Protein AF-A0A536E2N4-F1 (afdb_monomer)

Mean predicted aligned error: 12.3 Å

Sequence (134 aa):
MKARLGEDFVGLTVKRNEEAKAVEVGGLKLNGGPLPDALVAKPENRIGEGASYNVTGFIPMVPEDELRQATGIDPDWVMRHYLQRPDDLPPRIGELARQITANASTRYDKALALREFLRSFPADFNIPDTPPGR

Structure (mmCIF, N/CA/C/O backbone):
data_AF-A0A536E2N4-F1
#
_entry.id   AF-A0A536E2N4-F1
#
loop_
_atom_site.group_PDB
_atom_site.id
_atom_site.type_symbol
_atom_site.label_atom_id
_atom_site.label_alt_id
_atom_site.label_comp_id
_atom_site.label_asym_id
_atom_site.label_entity_id
_atom_site.label_seq_id
_atom_site.pdbx_PDB_ins_code
_atom_site.Cartn_x
_atom_site.Cartn_y
_atom_site.Cartn_z
_atom_site.occupancy
_atom_site.B_iso_or_equiv
_atom_site.auth_seq_id
_atom_site.auth_comp_id
_atom_site.auth_asym_id
_atom_site.auth_atom_id
_atom_site.pdbx_PDB_model_num
ATOM 1 N N . MET A 1 1 ? 0.939 19.170 28.357 1.00 32.28 1 MET A N 1
ATOM 2 C CA . MET A 1 1 ? 2.208 18.480 28.040 1.00 32.28 1 MET A CA 1
ATOM 3 C C . MET A 1 1 ? 1.910 17.444 26.959 1.00 32.28 1 MET A C 1
ATOM 5 O O . MET A 1 1 ? 1.195 16.496 27.245 1.00 32.28 1 MET A O 1
ATOM 9 N N . LYS A 1 2 ? 2.308 17.669 25.696 1.00 30.70 2 LYS A N 1
ATOM 10 C CA . LYS A 1 2 ? 2.116 16.676 24.620 1.00 30.70 2 LYS A CA 1
ATOM 11 C C . LYS A 1 2 ? 3.180 15.595 24.797 1.00 30.70 2 LYS A C 1
ATOM 13 O O . LYS A 1 2 ? 4.346 15.848 24.512 1.00 30.70 2 LYS A O 1
ATOM 18 N N . ALA A 1 3 ? 2.794 14.433 25.315 1.00 39.59 3 ALA A N 1
ATOM 19 C CA . ALA A 1 3 ? 3.674 13.275 25.327 1.00 39.59 3 ALA A CA 1
ATOM 20 C C . ALA A 1 3 ? 3.933 12.858 23.872 1.00 39.59 3 ALA A C 1
ATOM 22 O O . ALA A 1 3 ? 3.000 12.525 23.143 1.00 39.59 3 ALA A O 1
ATOM 23 N N . ARG A 1 4 ? 5.192 12.936 23.435 1.00 42.16 4 ARG A N 1
ATOM 24 C CA . ARG A 1 4 ? 5.645 12.243 22.228 1.00 42.16 4 ARG A CA 1
ATOM 25 C C . ARG A 1 4 ? 5.780 10.774 22.619 1.00 42.16 4 ARG A C 1
ATOM 27 O O . ARG A 1 4 ? 6.578 10.471 23.504 1.00 42.16 4 ARG A O 1
ATOM 34 N N . LEU A 1 5 ? 4.969 9.889 22.040 1.00 47.88 5 LEU A N 1
ATOM 35 C CA . LEU A 1 5 ? 5.245 8.457 22.146 1.00 47.88 5 LEU A CA 1
ATOM 36 C C . LEU A 1 5 ? 6.574 8.191 21.419 1.00 47.88 5 LEU A C 1
ATOM 38 O O . LEU A 1 5 ? 6.801 8.748 20.348 1.00 47.88 5 LEU A O 1
ATOM 42 N N . GLY A 1 6 ? 7.467 7.420 22.044 1.00 48.09 6 GLY A N 1
ATOM 43 C CA . GLY A 1 6 ? 8.718 6.978 21.416 1.00 48.09 6 GLY A CA 1
ATOM 44 C C . GLY A 1 6 ? 8.468 6.067 20.210 1.00 48.09 6 GLY A C 1
ATOM 45 O O . GLY A 1 6 ? 7.365 5.550 20.042 1.00 48.09 6 GLY A O 1
ATOM 46 N N . GLU A 1 7 ? 9.496 5.853 19.392 1.00 52.88 7 GLU A N 1
ATOM 47 C CA . GLU A 1 7 ? 9.420 5.074 18.140 1.00 52.88 7 GLU A CA 1
ATOM 48 C C . GLU A 1 7 ? 9.039 3.593 18.350 1.00 52.88 7 GLU A C 1
ATOM 50 O O . GLU A 1 7 ? 8.606 2.925 17.418 1.00 52.88 7 GLU A O 1
ATOM 55 N N . ASP A 1 8 ? 9.109 3.095 19.589 1.00 51.44 8 ASP A N 1
ATOM 56 C CA . ASP A 1 8 ? 8.782 1.706 19.953 1.00 51.44 8 ASP A CA 1
ATOM 57 C C . ASP A 1 8 ? 7.276 1.427 20.110 1.00 51.44 8 ASP A C 1
ATOM 59 O O . ASP A 1 8 ? 6.868 0.293 20.392 1.00 51.44 8 ASP A O 1
ATOM 63 N N . PHE A 1 9 ? 6.437 2.462 20.046 1.00 52.03 9 PHE A N 1
ATOM 64 C CA . PHE A 1 9 ? 5.004 2.332 20.282 1.00 52.03 9 PHE A CA 1
ATOM 65 C C . PHE A 1 9 ? 4.233 2.215 18.974 1.00 52.03 9 PHE A C 1
ATOM 67 O O . PHE A 1 9 ? 4.320 3.059 18.089 1.00 52.03 9 PHE A O 1
ATOM 74 N N . VAL A 1 10 ? 3.402 1.182 18.902 1.00 53.88 10 VAL A N 1
ATOM 75 C CA . VAL A 1 10 ? 2.691 0.779 17.686 1.00 53.88 10 VAL A CA 1
ATOM 76 C C . VAL A 1 10 ? 1.185 0.992 17.745 1.00 53.88 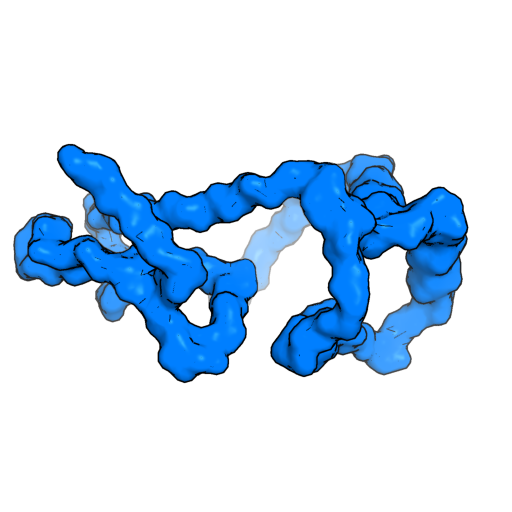10 VAL A C 1
ATOM 78 O O . VAL A 1 10 ? 0.471 0.768 16.775 1.00 53.88 10 VAL A O 1
ATOM 81 N N . GLY A 1 11 ? 0.682 1.396 18.905 1.00 59.53 11 GLY A N 1
ATOM 82 C CA . GLY A 1 11 ? -0.737 1.600 19.134 1.00 59.53 11 GLY A CA 1
ATOM 83 C C . GLY A 1 11 ? -1.001 2.149 20.526 1.00 59.53 11 GLY A C 1
ATOM 84 O O . GLY A 1 11 ? -0.076 2.409 21.296 1.00 59.53 11 GLY A O 1
ATOM 85 N N . LEU A 1 12 ? -2.278 2.311 20.855 1.00 61.66 12 LEU A N 1
ATOM 86 C CA . LEU A 1 12 ? -2.729 2.686 22.190 1.00 61.66 12 LEU A CA 1
ATOM 87 C C . LEU A 1 12 ? -3.576 1.561 22.781 1.00 61.66 12 LEU A C 1
ATOM 89 O O . LEU A 1 12 ? -4.360 0.918 22.088 1.00 61.66 12 LEU A O 1
ATOM 93 N N . THR A 1 13 ? -3.433 1.364 24.082 1.00 61.22 13 THR A N 1
ATOM 94 C CA . THR A 1 13 ? -4.332 0.561 24.906 1.00 61.22 13 THR A CA 1
ATOM 95 C C . THR A 1 13 ? -5.126 1.515 25.785 1.00 61.22 13 THR A C 1
ATOM 97 O O . THR A 1 13 ? -4.590 2.510 26.276 1.00 61.22 13 THR A O 1
ATOM 100 N N . VAL A 1 14 ? -6.418 1.248 25.957 1.00 63.31 14 VAL A N 1
ATOM 101 C CA . VAL A 1 14 ? -7.275 2.032 26.849 1.00 63.31 14 VAL A CA 1
ATOM 102 C C . VAL A 1 14 ? -7.908 1.075 27.841 1.00 63.31 14 VAL A C 1
ATOM 104 O O . VAL A 1 14 ? -8.722 0.239 27.454 1.00 63.31 14 VAL A O 1
ATOM 107 N N . LYS A 1 15 ? -7.560 1.219 29.120 1.00 59.28 15 LYS A N 1
ATOM 108 C CA . LYS A 1 15 ? -8.219 0.507 30.216 1.00 59.28 15 LYS A CA 1
ATOM 109 C C . LYS A 1 15 ? -9.345 1.378 30.756 1.00 59.28 15 LYS A C 1
ATOM 111 O O . LYS A 1 15 ? -9.145 2.566 31.034 1.00 59.28 15 LYS A O 1
ATOM 116 N N . ARG A 1 16 ? -10.537 0.803 30.894 1.00 66.00 16 ARG A N 1
ATOM 117 C CA . ARG A 1 16 ? -11.717 1.479 31.446 1.00 66.00 16 ARG A CA 1
ATOM 118 C C . ARG A 1 16 ? -12.148 0.814 32.749 1.00 66.00 16 ARG A C 1
ATOM 120 O O . ARG A 1 16 ? -11.915 -0.377 32.927 1.00 66.00 16 ARG A O 1
ATOM 127 N N . ASN A 1 17 ? -12.728 1.588 33.662 1.00 70.44 17 ASN A N 1
ATOM 128 C CA . ASN A 1 17 ? -13.359 1.043 34.866 1.00 70.44 17 ASN A CA 1
ATOM 129 C C . ASN A 1 17 ? -14.772 0.505 34.566 1.00 70.44 17 ASN A C 1
ATOM 131 O O . ASN A 1 17 ? -15.251 0.583 33.434 1.00 70.44 17 ASN A O 1
ATOM 135 N N . GLU A 1 18 ? -15.447 0.002 35.600 1.00 65.88 18 GLU A N 1
ATOM 136 C CA . GLU A 1 18 ? -16.819 -0.528 35.526 1.00 65.88 18 GLU A CA 1
ATOM 137 C C . GLU A 1 18 ? -17.853 0.520 35.068 1.00 65.88 18 GLU A C 1
ATOM 139 O O . GLU A 1 18 ? -18.863 0.173 34.467 1.00 65.88 18 GLU A O 1
ATOM 144 N N . GLU A 1 19 ? -17.566 1.813 35.255 1.00 72.81 19 GLU A N 1
ATOM 145 C CA . GLU A 1 19 ? -18.374 2.937 34.753 1.00 72.81 19 GLU A CA 1
ATOM 146 C C . GLU A 1 19 ? -18.015 3.349 33.309 1.00 72.81 19 GLU A C 1
ATOM 148 O O . GLU A 1 19 ? -18.400 4.424 32.846 1.00 72.81 19 GLU A O 1
ATOM 153 N N . ALA A 1 20 ? -17.218 2.542 32.599 1.00 59.59 20 ALA A N 1
ATOM 154 C CA . ALA A 1 20 ? -16.705 2.804 31.253 1.00 59.59 20 ALA A CA 1
ATOM 155 C C . ALA A 1 20 ? -15.855 4.086 31.102 1.00 59.59 20 ALA A C 1
ATOM 157 O O . ALA A 1 20 ? -15.559 4.512 29.975 1.00 59.59 20 ALA A O 1
ATOM 158 N N . LYS A 1 21 ? -15.396 4.685 32.208 1.00 61.75 21 LYS A N 1
ATOM 159 C CA . LYS A 1 21 ? -14.462 5.818 32.189 1.00 61.75 21 LYS A CA 1
ATOM 160 C C . LYS A 1 21 ? -13.055 5.310 31.917 1.00 61.75 21 LYS A C 1
ATOM 162 O O . LYS A 1 21 ? -12.623 4.326 32.512 1.00 61.75 21 LYS A O 1
ATOM 167 N N . ALA A 1 22 ? -12.336 5.985 31.022 1.00 62.53 22 ALA A N 1
ATOM 168 C CA . ALA A 1 22 ? -10.924 5.698 30.793 1.00 62.53 22 ALA A CA 1
ATOM 169 C C . ALA A 1 22 ? -10.140 5.987 32.078 1.00 62.53 22 ALA A C 1
ATOM 171 O O . ALA A 1 22 ? -10.153 7.115 32.569 1.00 62.53 22 ALA A O 1
ATOM 172 N N . VAL A 1 23 ? -9.490 4.959 32.617 1.00 70.44 2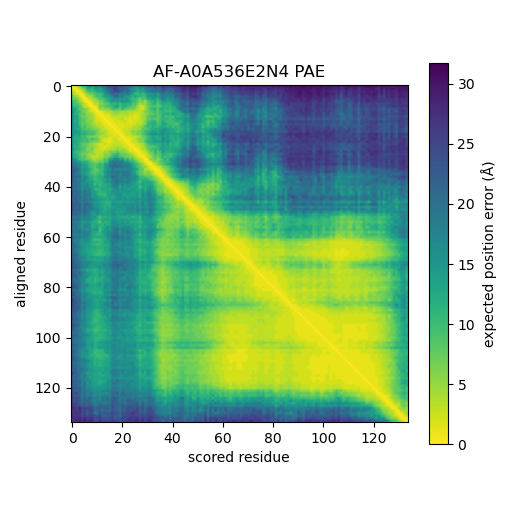3 VAL A N 1
ATOM 173 C CA . VAL A 1 23 ? -8.646 5.060 33.816 1.00 70.44 23 VAL A CA 1
ATOM 174 C C . VAL A 1 23 ? -7.165 4.976 33.476 1.00 70.44 23 VAL A C 1
ATOM 176 O O . VAL A 1 23 ? -6.343 5.479 34.233 1.00 70.44 23 VAL A O 1
ATOM 179 N N . GLU A 1 24 ? -6.819 4.403 32.321 1.00 57.03 24 GLU A N 1
ATOM 180 C CA . GLU A 1 24 ? -5.438 4.300 31.856 1.00 57.03 24 GLU A CA 1
ATOM 181 C C . GLU A 1 24 ? -5.382 4.350 30.325 1.00 57.03 24 GLU A C 1
ATOM 183 O O . GLU A 1 24 ? -6.173 3.692 29.644 1.00 57.03 24 GLU A O 1
ATOM 188 N N . VAL A 1 25 ? -4.440 5.128 29.786 1.00 54.88 25 VAL A N 1
ATOM 189 C CA . VAL A 1 25 ? -4.075 5.115 28.364 1.00 54.88 25 VAL A CA 1
ATOM 190 C C . VAL A 1 25 ? -2.600 4.743 28.281 1.00 54.88 25 VAL A C 1
ATOM 192 O O . VAL A 1 25 ? -1.741 5.530 28.674 1.00 54.88 25 VAL A O 1
ATOM 195 N N . GLY A 1 26 ? -2.316 3.537 27.795 1.00 59.88 26 GLY A N 1
ATOM 196 C CA . GLY A 1 26 ? -0.961 3.026 27.602 1.00 59.88 26 GLY A CA 1
ATOM 197 C C . GLY A 1 26 ? -0.587 2.984 26.124 1.00 59.88 26 GLY A C 1
ATOM 198 O O . GLY A 1 26 ? -1.456 2.910 25.260 1.00 59.88 26 GLY A O 1
ATOM 199 N N . GLY A 1 27 ? 0.704 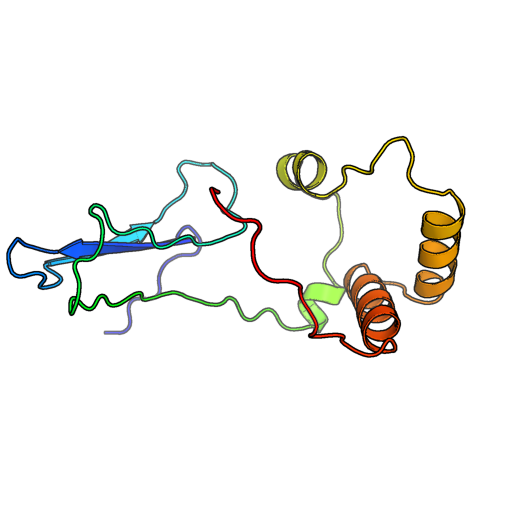2.991 25.809 1.00 54.84 27 GLY A N 1
ATOM 200 C CA . GLY A 1 27 ? 1.163 2.661 24.462 1.00 54.84 27 GLY A CA 1
ATOM 201 C C . GLY A 1 27 ? 1.319 1.147 24.304 1.00 54.84 27 GLY A C 1
ATOM 202 O O . GLY A 1 27 ? 1.914 0.496 25.160 1.00 54.84 27 GLY A O 1
ATOM 203 N N . LEU A 1 28 ? 0.802 0.581 23.214 1.00 57.53 28 LEU A N 1
ATOM 204 C CA . LEU A 1 28 ? 1.086 -0.795 22.820 1.00 57.53 28 LEU A CA 1
ATOM 205 C C . LEU A 1 28 ? 2.526 -0.845 22.307 1.00 57.53 28 LEU A C 1
ATOM 207 O O . LEU A 1 28 ? 2.850 -0.191 21.318 1.00 57.53 28 LEU A O 1
ATOM 211 N N . LYS A 1 29 ? 3.380 -1.605 22.988 1.00 56.88 29 LYS A N 1
ATOM 212 C CA . LYS A 1 29 ? 4.688 -2.010 22.470 1.00 56.88 29 LYS A CA 1
ATOM 213 C C . LYS A 1 29 ? 4.563 -3.425 21.940 1.00 56.88 29 LYS A C 1
ATOM 215 O O . LYS A 1 29 ? 3.934 -4.267 22.581 1.00 56.88 29 LYS A O 1
ATOM 220 N N . LEU A 1 30 ? 5.167 -3.701 20.795 1.00 54.28 30 LEU A N 1
ATOM 221 C CA . LEU A 1 30 ? 5.331 -5.083 20.362 1.00 54.28 30 LEU A CA 1
ATOM 222 C C . LEU A 1 30 ? 6.537 -5.635 21.097 1.00 54.28 30 LEU A C 1
ATOM 224 O O . LEU A 1 30 ? 7.606 -5.031 21.078 1.00 54.28 30 LEU A O 1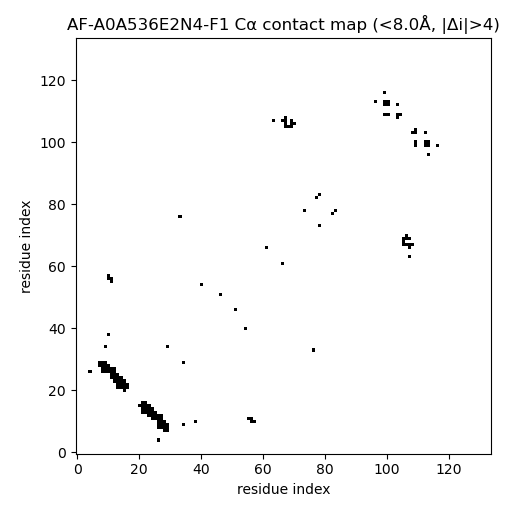
ATOM 228 N N . ASN A 1 31 ? 6.376 -6.789 21.735 1.00 55.66 31 ASN A N 1
ATOM 229 C CA . ASN A 1 31 ? 7.486 -7.520 22.341 1.00 55.66 31 ASN A CA 1
ATOM 230 C C . ASN A 1 31 ? 8.345 -8.160 21.231 1.00 55.66 31 ASN A C 1
ATOM 232 O O . ASN A 1 31 ? 8.363 -9.378 21.085 1.00 55.66 31 ASN A O 1
ATOM 236 N N . GLY A 1 32 ? 8.970 -7.335 20.383 1.00 50.81 32 GLY A N 1
ATOM 237 C CA . GLY A 1 32 ? 9.783 -7.761 19.239 1.00 50.81 32 GLY A CA 1
ATOM 238 C C . GLY A 1 32 ? 9.009 -8.403 18.078 1.00 50.81 32 GLY A C 1
ATOM 239 O O . GLY A 1 32 ? 9.630 -8.904 17.146 1.00 50.81 32 GLY A O 1
ATOM 240 N N . GLY A 1 33 ? 7.673 -8.416 18.126 1.00 48.62 33 GLY A N 1
ATOM 241 C CA . GLY A 1 33 ? 6.823 -8.889 17.028 1.00 48.62 33 GLY A CA 1
ATOM 242 C C . GLY A 1 33 ? 6.629 -7.821 15.943 1.00 48.62 33 GLY A C 1
ATOM 243 O O . GLY A 1 33 ? 6.740 -6.633 16.244 1.00 48.62 33 GLY A O 1
ATOM 244 N N . PRO A 1 34 ? 6.337 -8.209 14.688 1.00 47.84 34 PRO A N 1
ATOM 245 C CA . PRO A 1 34 ? 6.031 -7.252 13.632 1.00 47.84 34 PRO A CA 1
ATOM 246 C C . PRO A 1 34 ? 4.751 -6.473 13.941 1.00 47.84 34 PRO A C 1
ATOM 248 O O . PRO A 1 34 ? 3.844 -6.983 14.607 1.00 47.84 34 PRO A O 1
ATOM 251 N N . LEU A 1 35 ? 4.703 -5.227 13.463 1.00 50.59 35 LEU A N 1
ATOM 252 C CA . LEU A 1 35 ? 3.508 -4.386 13.476 1.00 50.59 35 LEU A CA 1
ATOM 253 C C . LEU A 1 35 ? 2.314 -5.165 12.915 1.00 50.59 35 LEU A C 1
ATOM 255 O O . LEU A 1 35 ? 2.442 -5.711 11.824 1.00 50.59 35 LEU A O 1
ATOM 259 N N . PRO A 1 36 ? 1.172 -5.255 13.625 1.00 52.09 36 PRO A N 1
ATOM 260 C CA . PRO A 1 36 ? -0.021 -5.812 13.017 1.00 52.09 36 PRO A CA 1
ATOM 261 C C . PRO A 1 36 ? -0.466 -4.872 11.894 1.00 52.09 36 PRO A C 1
ATOM 263 O O . PRO A 1 36 ? -0.677 -3.681 12.115 1.00 52.09 36 PRO A O 1
ATOM 266 N N . ASP A 1 37 ? -0.634 -5.423 10.696 1.00 51.44 37 ASP A N 1
ATOM 267 C CA . ASP A 1 37 ? -0.990 -4.673 9.480 1.00 51.44 37 ASP A CA 1
ATOM 268 C C . ASP A 1 37 ? -2.374 -4.023 9.551 1.00 51.44 37 ASP A C 1
ATOM 270 O O . ASP A 1 37 ? -2.689 -3.090 8.813 1.00 5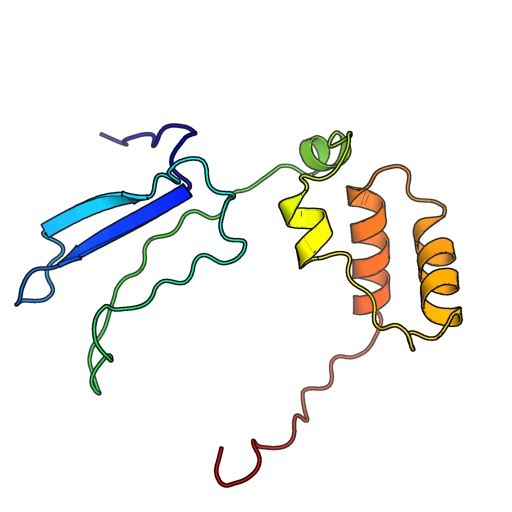1.44 37 ASP A O 1
ATOM 274 N N . ALA A 1 38 ? -3.195 -4.500 10.486 1.00 54.22 38 ALA A N 1
ATOM 275 C CA . ALA A 1 38 ? -4.429 -3.872 10.904 1.00 54.22 38 ALA A CA 1
ATOM 276 C C . ALA A 1 38 ? -4.403 -3.633 12.418 1.00 54.22 38 ALA A C 1
ATOM 278 O O . ALA A 1 38 ? -4.290 -4.566 13.217 1.00 54.22 38 ALA A O 1
ATOM 279 N N . LEU A 1 39 ? -4.599 -2.377 12.824 1.00 55.44 39 LEU A N 1
ATOM 280 C CA . LEU A 1 39 ? -4.949 -2.049 14.201 1.00 55.44 39 LEU A CA 1
ATOM 281 C C . LEU A 1 39 ? -6.425 -2.381 14.420 1.00 55.44 39 LEU A C 1
ATOM 283 O O . LEU A 1 39 ? -7.315 -1.599 14.089 1.00 55.44 39 LEU A O 1
ATOM 287 N N . VAL A 1 40 ? -6.691 -3.560 14.979 1.00 54.78 40 VAL A N 1
ATOM 288 C CA . VAL A 1 40 ? -8.046 -3.950 15.375 1.00 54.78 40 VAL A CA 1
ATOM 289 C C . VAL A 1 40 ? -8.284 -3.509 16.814 1.00 54.78 40 VAL A C 1
ATOM 291 O O . VAL A 1 40 ? -7.751 -4.089 17.758 1.00 54.78 40 VAL A O 1
ATOM 294 N N . ALA A 1 41 ? -9.126 -2.492 16.993 1.00 57.72 41 ALA A N 1
ATOM 295 C CA . ALA A 1 41 ? -9.678 -2.167 18.300 1.00 57.72 41 ALA A CA 1
ATOM 296 C C . ALA A 1 41 ? -10.843 -3.123 18.589 1.00 57.72 41 ALA A C 1
ATOM 298 O O . ALA A 1 41 ? -11.947 -2.944 18.074 1.00 57.72 41 ALA A O 1
ATOM 299 N N . LYS A 1 42 ? -10.590 -4.155 19.400 1.00 59.12 42 LYS A N 1
ATOM 300 C CA . LYS A 1 42 ? -11.630 -5.071 19.872 1.00 59.12 42 LYS A CA 1
ATOM 301 C C . LYS A 1 42 ? -11.996 -4.725 21.321 1.00 59.12 42 LYS A C 1
ATOM 303 O O . LYS A 1 42 ? -11.105 -4.709 22.167 1.00 59.12 42 LYS A O 1
ATOM 308 N N . PRO A 1 43 ? -13.273 -4.462 21.633 1.00 55.78 43 PRO A N 1
ATOM 309 C CA . PRO A 1 43 ? -13.708 -4.330 23.018 1.00 55.78 43 PRO A CA 1
ATOM 310 C C . PRO A 1 43 ? -13.590 -5.690 23.727 1.00 55.78 43 PRO A C 1
ATOM 312 O O . PRO A 1 43 ? -13.857 -6.727 23.118 1.00 55.78 43 PRO A O 1
ATOM 315 N N . GLU A 1 44 ? -13.199 -5.697 25.007 1.00 57.34 44 GLU A N 1
ATOM 316 C CA . GLU A 1 44 ? -13.085 -6.937 25.801 1.00 57.34 44 GLU A CA 1
ATOM 317 C C . GLU A 1 44 ? -14.409 -7.715 25.841 1.00 57.34 44 GLU A C 1
ATOM 319 O O . GLU A 1 44 ? -14.408 -8.943 25.798 1.00 57.34 44 GLU A O 1
ATOM 324 N N . ASN A 1 45 ? -15.536 -6.996 25.830 1.00 60.44 45 ASN A N 1
ATOM 325 C CA . ASN A 1 45 ? -16.884 -7.551 25.808 1.00 60.44 45 ASN A CA 1
ATOM 326 C C . ASN A 1 45 ? -17.671 -7.061 24.586 1.00 60.44 45 ASN A C 1
ATOM 328 O O . ASN A 1 45 ? -17.417 -5.979 24.054 1.00 60.44 45 ASN A O 1
ATOM 332 N N . ARG A 1 46 ? -18.667 -7.849 24.156 1.00 65.25 46 ARG A N 1
ATOM 333 C CA . ARG A 1 46 ? -19.621 -7.431 23.118 1.00 65.25 46 ARG A CA 1
ATOM 334 C C . ARG A 1 46 ? -20.278 -6.118 23.546 1.00 65.25 46 ARG A C 1
ATOM 336 O O . ARG A 1 46 ? -20.772 -6.008 24.664 1.00 65.25 46 ARG A O 1
ATOM 343 N N . ILE A 1 47 ? -20.291 -5.139 22.649 1.00 66.25 47 ILE A N 1
ATOM 344 C CA . ILE A 1 47 ? -20.943 -3.854 22.902 1.00 66.25 47 ILE A CA 1
ATOM 345 C C . ILE A 1 47 ? -22.450 -4.079 22.828 1.00 66.25 47 ILE A C 1
ATOM 347 O O . ILE A 1 47 ? -22.958 -4.558 21.813 1.00 66.25 47 ILE A O 1
ATOM 351 N N . GLY A 1 48 ? -23.133 -3.819 23.943 1.00 74.00 48 GLY A N 1
ATOM 352 C CA . GLY A 1 48 ? -24.584 -3.923 24.037 1.00 74.00 48 GLY A CA 1
ATOM 353 C C . GLY A 1 48 ? -25.286 -2.885 23.166 1.00 74.00 48 GLY A C 1
ATOM 354 O O . GLY A 1 48 ? -24.696 -1.881 22.763 1.00 74.00 48 GLY A O 1
ATOM 355 N N . GLU A 1 49 ? -26.561 -3.125 22.882 1.00 74.38 49 GLU A N 1
ATOM 356 C CA . GLU A 1 49 ? -27.393 -2.171 22.155 1.00 74.38 49 GLU A CA 1
ATOM 357 C C . GLU A 1 49 ? -27.422 -0.817 22.889 1.00 74.38 49 GLU A C 1
ATOM 359 O O . GLU A 1 49 ? -27.611 -0.760 24.103 1.00 74.38 49 GLU A O 1
ATOM 364 N N . GLY A 1 50 ? -27.152 0.273 22.165 1.00 74.44 50 GLY A N 1
ATOM 365 C CA . GLY A 1 50 ? -27.081 1.628 22.725 1.00 74.44 50 GLY A CA 1
ATOM 366 C C . GLY A 1 50 ? -25.768 2.004 23.430 1.00 74.44 50 GLY A C 1
ATOM 367 O O . GLY A 1 50 ? -25.624 3.155 23.843 1.00 74.44 50 GLY A O 1
ATOM 368 N N . ALA A 1 51 ? -24.792 1.098 23.551 1.00 70.25 51 ALA A N 1
ATOM 369 C CA . ALA A 1 51 ? -23.492 1.425 24.139 1.00 70.25 51 ALA A CA 1
ATOM 370 C C . ALA A 1 51 ? -22.541 2.097 23.127 1.00 70.25 51 ALA A C 1
ATOM 372 O O . ALA A 1 51 ? -22.542 1.788 21.935 1.00 70.25 51 ALA A O 1
ATOM 373 N N . SER A 1 52 ? -21.696 3.010 23.618 1.00 63.78 52 SER A N 1
ATOM 374 C CA . SER A 1 52 ? -20.680 3.714 22.828 1.00 63.78 52 SER A CA 1
ATOM 375 C C . SER A 1 52 ? -19.269 3.435 23.347 1.00 63.78 52 SER A C 1
ATOM 377 O O . SER A 1 52 ? -19.049 3.130 24.519 1.00 63.78 52 SER A O 1
ATOM 379 N N . TYR A 1 53 ? -18.286 3.532 22.456 1.00 62.12 53 TYR A N 1
ATOM 380 C CA . TYR A 1 53 ? -16.872 3.356 22.767 1.00 62.12 53 TYR A CA 1
ATOM 381 C C . TYR A 1 53 ? -16.050 4.401 22.013 1.00 62.12 53 TYR A C 1
ATOM 383 O O . TYR A 1 53 ? -16.432 4.840 20.933 1.00 62.12 53 TYR A O 1
ATOM 391 N N . ASN A 1 54 ? -14.907 4.784 22.586 1.00 61.41 54 ASN A N 1
ATOM 392 C CA . ASN A 1 54 ? -13.941 5.660 21.920 1.00 61.41 54 ASN A CA 1
ATOM 393 C C . ASN A 1 54 ? -12.684 4.863 21.606 1.00 61.41 54 ASN A C 1
ATOM 395 O O . ASN A 1 54 ? -12.156 4.183 22.492 1.00 61.41 54 ASN A O 1
ATOM 399 N N . VAL A 1 55 ? -12.204 5.014 20.375 1.00 65.00 55 VAL A N 1
ATOM 400 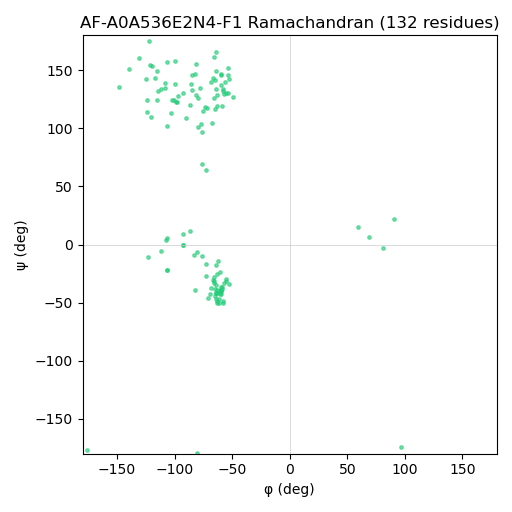C CA . VAL A 1 55 ? -10.920 4.504 19.901 1.00 65.00 55 VAL A CA 1
ATOM 401 C C . VAL A 1 55 ? -10.043 5.703 19.573 1.00 65.00 55 VAL A C 1
ATOM 403 O O . VAL A 1 55 ? -10.483 6.620 18.883 1.00 65.00 55 VAL A O 1
ATOM 406 N N . THR A 1 56 ? -8.803 5.681 20.048 1.00 59.97 56 THR A N 1
ATOM 407 C CA . THR A 1 56 ? -7.777 6.642 19.642 1.00 59.97 56 THR A CA 1
ATOM 408 C C . THR A 1 56 ? -6.694 5.870 18.909 1.00 59.97 56 THR A C 1
ATOM 410 O O . THR A 1 56 ? -6.143 4.916 19.453 1.00 59.97 56 THR A O 1
ATOM 413 N N . GLY A 1 57 ? -6.399 6.274 17.678 1.00 64.69 57 GLY A N 1
ATOM 414 C CA . GLY A 1 57 ? -5.343 5.693 16.858 1.00 64.69 57 GLY A CA 1
ATOM 415 C C . GLY A 1 57 ? -4.456 6.781 16.270 1.00 64.69 57 GLY A C 1
ATOM 416 O O . GLY A 1 57 ? -4.851 7.945 16.194 1.00 64.69 57 GLY A O 1
ATOM 417 N N . PHE A 1 58 ? -3.261 6.388 15.846 1.00 62.00 58 PHE A N 1
ATOM 418 C CA . PHE A 1 58 ? -2.388 7.219 15.029 1.00 62.00 58 PHE A CA 1
ATOM 419 C C . PHE A 1 58 ? -2.371 6.642 13.622 1.00 62.00 58 PHE A C 1
ATOM 421 O O . PHE A 1 58 ? -2.246 5.432 13.451 1.00 62.00 58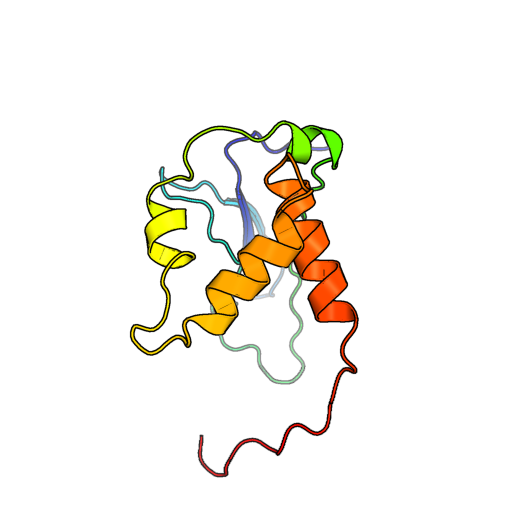 PHE A O 1
ATOM 428 N N . ILE A 1 59 ? -2.497 7.509 12.624 1.00 67.50 59 ILE A N 1
ATOM 429 C CA . ILE A 1 59 ? -2.296 7.136 11.228 1.00 67.50 59 ILE A CA 1
ATOM 430 C C . ILE A 1 59 ? -0.921 7.685 10.850 1.00 67.50 59 ILE A C 1
ATOM 432 O O . ILE A 1 59 ? -0.755 8.909 10.871 1.00 67.50 59 ILE A O 1
ATOM 436 N N . PRO A 1 60 ? 0.077 6.829 10.568 1.00 67.81 60 PRO A N 1
ATOM 437 C CA . PRO A 1 60 ? 1.368 7.310 10.108 1.00 67.81 60 PRO A CA 1
ATOM 438 C C . PRO A 1 60 ? 1.184 8.010 8.759 1.00 67.81 60 PRO A C 1
ATOM 440 O O . PRO A 1 60 ? 0.571 7.468 7.841 1.00 67.81 60 PRO A O 1
ATOM 443 N N . MET A 1 61 ? 1.701 9.231 8.649 1.00 78.44 61 MET A N 1
ATOM 444 C CA . MET A 1 61 ? 1.750 9.975 7.395 1.00 78.44 61 MET A CA 1
ATOM 445 C C . MET A 1 61 ? 3.198 9.980 6.922 1.00 78.44 61 MET A C 1
ATOM 447 O O . MET A 1 61 ? 4.020 10.714 7.464 1.00 78.44 61 MET A O 1
ATOM 451 N N . VAL A 1 62 ? 3.499 9.125 5.947 1.00 83.50 62 VAL A N 1
ATOM 452 C CA . VAL A 1 62 ? 4.836 9.012 5.354 1.00 83.50 62 VAL A CA 1
ATOM 453 C C . VAL A 1 62 ? 4.848 9.802 4.040 1.00 83.50 62 VAL A C 1
ATOM 455 O O . VAL A 1 62 ? 4.006 9.525 3.179 1.00 83.50 62 VAL A O 1
ATOM 458 N N . PRO A 1 63 ? 5.736 10.799 3.866 1.00 89.19 63 PRO A N 1
ATOM 459 C CA . PRO A 1 63 ? 5.843 11.560 2.623 1.00 89.19 63 PRO A CA 1
ATOM 460 C C . PRO A 1 63 ? 6.185 10.671 1.423 1.00 89.19 63 PRO A C 1
ATOM 462 O O . PRO A 1 63 ? 6.957 9.720 1.535 1.00 89.19 63 PRO A O 1
ATOM 465 N N . GLU A 1 64 ? 5.665 11.009 0.242 1.00 93.06 64 GLU A N 1
ATOM 466 C CA . GLU A 1 64 ? 5.900 10.206 -0.967 1.00 93.06 64 GLU A CA 1
ATOM 467 C C . GLU A 1 64 ? 7.386 10.088 -1.326 1.00 93.06 64 GLU A C 1
ATOM 469 O O . GLU A 1 64 ? 7.834 9.031 -1.761 1.00 93.06 64 GLU A O 1
ATOM 474 N N . ASP A 1 65 ? 8.166 11.149 -1.116 1.00 94.69 65 ASP A N 1
ATOM 475 C CA . ASP A 1 65 ? 9.598 11.147 -1.423 1.00 94.69 65 ASP A CA 1
ATOM 476 C C . ASP A 1 65 ? 10.383 10.180 -0.533 1.00 94.69 65 ASP A C 1
ATOM 478 O O . ASP A 1 65 ? 11.345 9.568 -0.994 1.00 94.69 65 ASP A O 1
ATOM 482 N N . GLU A 1 66 ? 9.938 9.976 0.709 1.00 93.12 66 GLU A N 1
ATOM 483 C CA . GLU A 1 66 ? 10.495 8.959 1.602 1.00 93.12 66 GLU A CA 1
ATOM 484 C C . GLU A 1 66 ? 10.134 7.550 1.106 1.00 93.12 66 GLU A C 1
ATOM 486 O O . GLU A 1 66 ? 10.994 6.675 1.012 1.00 93.12 66 GLU A O 1
ATOM 491 N N . LEU A 1 67 ? 8.887 7.343 0.666 1.00 92.62 67 LEU A N 1
ATOM 492 C CA . LEU A 1 67 ? 8.446 6.069 0.087 1.00 92.62 67 LEU A CA 1
ATOM 493 C C . LEU A 1 67 ? 9.178 5.726 -1.220 1.00 92.62 67 LEU A C 1
ATOM 495 O O . LEU A 1 67 ? 9.482 4.558 -1.469 1.00 92.62 67 LEU A O 1
ATOM 499 N N . ARG A 1 68 ? 9.510 6.723 -2.050 1.00 96.19 68 ARG A N 1
ATOM 500 C CA . ARG A 1 68 ? 10.316 6.536 -3.272 1.00 96.19 68 ARG A CA 1
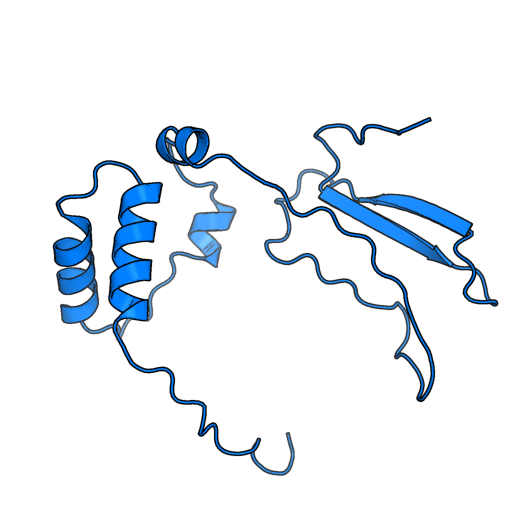ATOM 501 C C . ARG A 1 68 ? 11.749 6.100 -2.967 1.00 96.19 68 ARG A C 1
ATOM 503 O O . ARG A 1 68 ? 12.348 5.395 -3.778 1.00 96.19 68 ARG A O 1
ATOM 510 N N . GLN A 1 69 ? 12.280 6.474 -1.805 1.00 95.62 69 GLN A N 1
ATOM 511 C CA . GLN A 1 69 ? 13.615 6.083 -1.343 1.00 95.62 69 GLN A CA 1
ATOM 512 C C . GLN A 1 69 ? 13.643 4.697 -0.673 1.00 95.62 69 GLN A C 1
ATOM 514 O O . GLN A 1 69 ? 14.724 4.153 -0.433 1.00 95.62 69 GLN A O 1
ATOM 519 N N . ALA A 1 70 ? 12.482 4.086 -0.407 1.00 91.50 70 ALA A N 1
ATOM 520 C CA . ALA A 1 70 ? 12.389 2.792 0.261 1.00 91.50 70 ALA A CA 1
ATOM 521 C C . ALA A 1 70 ? 12.946 1.643 -0.607 1.00 91.50 70 ALA A C 1
ATOM 523 O O . ALA A 1 70 ? 12.306 1.120 -1.529 1.00 91.50 70 ALA A O 1
ATOM 524 N N . THR A 1 71 ? 14.142 1.172 -0.260 1.00 88.88 71 THR A N 1
ATOM 525 C CA . THR A 1 71 ? 14.882 0.102 -0.953 1.00 88.88 71 THR A CA 1
ATOM 526 C C . THR A 1 71 ? 15.196 -1.066 -0.007 1.00 88.88 71 THR A C 1
ATOM 528 O O . THR A 1 71 ? 14.827 -1.033 1.165 1.00 88.88 71 THR A O 1
ATOM 531 N N . GLY A 1 72 ? 15.782 -2.149 -0.523 1.00 89.44 72 GLY A N 1
ATOM 532 C C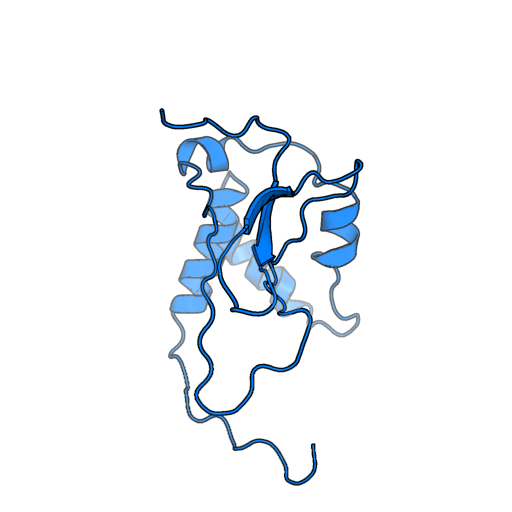A . GLY A 1 72 ? 16.109 -3.345 0.263 1.00 89.44 72 GLY A CA 1
ATOM 533 C C . GLY A 1 72 ? 15.069 -4.464 0.187 1.00 89.44 72 GLY A C 1
ATOM 534 O O . GLY A 1 72 ? 14.125 -4.407 -0.599 1.00 89.44 72 GLY A O 1
ATOM 535 N N . ILE A 1 73 ? 15.293 -5.508 0.983 1.00 86.81 73 ILE A N 1
ATOM 536 C CA . ILE A 1 73 ? 14.471 -6.724 1.025 1.00 86.81 73 ILE A CA 1
ATOM 537 C C . ILE A 1 73 ? 13.297 -6.503 1.984 1.00 86.81 73 ILE A C 1
ATOM 539 O O . ILE A 1 73 ? 13.474 -5.913 3.050 1.00 86.81 73 ILE A O 1
ATOM 543 N N . ASP A 1 74 ? 12.106 -6.965 1.600 1.00 84.94 74 ASP A N 1
ATOM 544 C CA . ASP A 1 74 ? 10.933 -6.903 2.472 1.00 84.94 74 ASP A CA 1
ATOM 545 C C . ASP A 1 74 ? 11.105 -7.865 3.661 1.00 84.94 74 ASP A C 1
ATOM 547 O O . ASP A 1 74 ? 11.604 -8.975 3.472 1.00 84.94 74 ASP A O 1
ATOM 551 N N . PRO A 1 75 ? 10.697 -7.486 4.885 1.00 84.31 75 PRO A N 1
ATOM 552 C CA . PRO A 1 75 ? 10.792 -8.375 6.038 1.00 84.31 75 PRO A CA 1
ATOM 553 C C . PRO A 1 75 ? 10.115 -9.733 5.798 1.00 84.31 75 PRO A C 1
ATOM 555 O O . PRO A 1 75 ? 9.046 -9.799 5.189 1.00 84.31 75 PRO A O 1
ATOM 558 N N . ASP A 1 76 ? 10.667 -10.811 6.363 1.00 81.50 76 ASP A N 1
ATOM 559 C CA . ASP A 1 76 ? 10.164 -12.185 6.171 1.00 81.50 76 ASP A CA 1
ATOM 560 C C . ASP A 1 76 ? 8.670 -12.350 6.464 1.00 81.50 76 ASP A C 1
ATOM 562 O O . ASP A 1 76 ? 7.978 -13.178 5.867 1.00 81.50 76 ASP A O 1
ATOM 566 N N . TRP A 1 77 ? 8.151 -11.601 7.436 1.00 79.62 77 TRP A N 1
ATOM 567 C CA . TRP A 1 77 ? 6.733 -11.635 7.756 1.00 79.62 77 TRP A CA 1
ATOM 568 C C . TRP A 1 77 ? 5.892 -11.025 6.623 1.00 79.62 77 TRP A C 1
ATOM 570 O O . TRP A 1 77 ? 4.861 -11.602 6.297 1.00 79.62 77 TRP A O 1
ATOM 580 N N . VAL A 1 78 ? 6.348 -9.963 5.948 1.00 82.25 78 VAL A N 1
ATOM 581 C CA . VAL A 1 78 ? 5.644 -9.373 4.796 1.00 82.25 78 VAL A CA 1
ATOM 582 C C . VAL A 1 78 ? 5.571 -10.387 3.663 1.00 82.25 78 VAL A C 1
ATOM 584 O O . VAL A 1 78 ? 4.494 -10.684 3.150 1.00 82.25 78 VAL A O 1
ATOM 587 N N . MET A 1 79 ? 6.715 -10.976 3.314 1.00 84.38 79 MET A N 1
ATOM 588 C CA . MET A 1 79 ? 6.803 -11.924 2.206 1.00 84.38 79 MET A CA 1
ATOM 589 C C . MET A 1 79 ? 5.899 -13.143 2.416 1.00 84.38 79 MET A C 1
ATOM 591 O O . MET A 1 79 ? 5.246 -13.594 1.477 1.00 84.38 79 MET A O 1
ATOM 595 N N . ARG A 1 80 ? 5.823 -13.655 3.652 1.00 84.88 80 ARG A N 1
ATOM 596 C CA . ARG A 1 80 ? 4.989 -14.819 3.987 1.00 84.88 80 ARG A CA 1
ATOM 597 C C . ARG A 1 80 ? 3.486 -14.535 4.001 1.00 84.88 80 ARG A C 1
ATOM 599 O O . ARG A 1 80 ? 2.725 -15.474 3.796 1.00 84.88 80 ARG A O 1
ATOM 606 N N . HIS A 1 81 ? 3.065 -13.297 4.264 1.00 84.94 81 HIS A N 1
ATOM 607 C CA . HIS A 1 81 ? 1.645 -12.964 4.459 1.00 84.94 81 HIS A CA 1
ATOM 608 C C . HIS A 1 81 ? 1.008 -12.207 3.285 1.00 84.94 81 HIS A C 1
ATOM 610 O O . HIS A 1 81 ? -0.218 -12.241 3.158 1.00 84.94 81 HIS A O 1
ATOM 616 N N . TYR A 1 82 ? 1.806 -11.537 2.440 1.00 86.12 82 TYR A N 1
ATOM 617 C CA . TYR A 1 82 ? 1.292 -10.639 1.393 1.00 86.12 82 TYR A CA 1
ATOM 618 C C . TYR A 1 82 ? 1.725 -10.960 -0.038 1.00 86.12 82 TYR A C 1
ATOM 620 O O . TYR A 1 82 ? 1.179 -10.368 -0.969 1.00 86.12 82 TYR A O 1
ATOM 628 N N . LEU A 1 83 ? 2.692 -11.859 -0.247 1.00 89.56 83 LEU A N 1
ATOM 629 C CA . LEU A 1 83 ? 3.210 -12.179 -1.589 1.00 89.56 83 LEU A CA 1
ATOM 630 C C . LEU A 1 83 ? 2.781 -13.557 -2.113 1.00 89.56 83 LEU A C 1
ATOM 632 O O . LEU A 1 83 ? 3.190 -13.962 -3.205 1.00 89.56 83 LEU A O 1
ATOM 636 N N . GLN A 1 84 ? 1.945 -14.275 -1.365 1.00 89.81 84 GLN A N 1
ATOM 637 C CA . GLN A 1 84 ? 1.292 -15.494 -1.821 1.00 89.81 84 GLN A CA 1
ATOM 638 C C . GLN A 1 84 ? 0.434 -15.209 -3.053 1.00 89.81 84 GLN A C 1
ATOM 640 O O . GLN A 1 84 ? -0.298 -14.222 -3.129 1.00 89.81 84 GLN A O 1
ATOM 645 N N . ARG A 1 85 ? 0.510 -16.111 -4.024 1.00 90.56 85 ARG A N 1
ATOM 646 C CA . ARG A 1 85 ? -0.329 -16.095 -5.219 1.00 90.56 85 ARG A CA 1
ATOM 647 C C . ARG A 1 85 ? -1.032 -17.444 -5.308 1.00 90.56 85 ARG A C 1
ATOM 649 O O . ARG A 1 85 ? -0.394 -18.440 -4.975 1.00 90.56 85 ARG A O 1
ATOM 656 N N . PRO A 1 86 ? -2.296 -17.489 -5.748 1.00 91.31 86 PRO A N 1
ATOM 657 C CA . PRO A 1 86 ? -2.940 -18.753 -6.078 1.00 91.31 86 PRO A CA 1
ATOM 658 C C . PRO A 1 86 ? -2.125 -19.514 -7.131 1.00 91.31 86 PRO A C 1
ATOM 660 O O . PRO A 1 86 ? -1.621 -18.899 -8.076 1.00 91.31 86 PRO A O 1
ATOM 663 N N . ASP A 1 87 ? -2.005 -20.833 -6.980 1.00 88.88 87 ASP A N 1
ATOM 664 C CA . ASP A 1 87 ? -1.269 -21.682 -7.932 1.00 88.88 87 ASP A CA 1
ATOM 665 C C . ASP A 1 87 ? -1.908 -21.670 -9.332 1.00 88.88 87 ASP A C 1
ATOM 667 O O . ASP A 1 87 ? -1.233 -21.867 -10.341 1.00 88.88 87 ASP A O 1
ATOM 671 N N . ASP A 1 88 ? -3.210 -21.393 -9.401 1.00 93.25 88 ASP A N 1
ATOM 672 C CA . ASP A 1 88 ? -4.012 -21.306 -10.619 1.00 93.25 88 ASP A CA 1
ATOM 673 C C . ASP A 1 88 ? -4.110 -19.881 -11.190 1.00 93.25 88 ASP A C 1
ATOM 675 O O . ASP A 1 88 ? -4.870 -19.644 -12.133 1.00 93.25 88 ASP A O 1
ATOM 679 N N . LEU A 1 89 ? -3.338 -18.922 -10.660 1.00 93.31 89 LEU A N 1
ATOM 680 C CA . LEU A 1 89 ? -3.363 -17.542 -11.136 1.00 93.31 89 LEU A CA 1
ATOM 681 C C . LEU A 1 89 ? -2.999 -17.484 -12.634 1.00 93.31 89 LEU A C 1
ATOM 683 O O . LEU A 1 89 ? -1.873 -17.829 -13.010 1.00 93.31 89 LEU A O 1
ATOM 687 N N . PRO A 1 90 ? -3.895 -16.985 -13.510 1.00 96.19 90 PRO A N 1
ATOM 688 C CA . PRO A 1 90 ? -3.633 -16.957 -14.941 1.00 96.19 90 PRO A CA 1
ATOM 689 C C . PRO A 1 90 ? -2.353 -16.176 -15.291 1.00 96.19 90 PRO A C 1
ATOM 691 O O . PRO A 1 90 ? -2.223 -15.016 -14.878 1.00 96.19 90 PRO A O 1
ATOM 694 N N . PRO A 1 91 ? -1.453 -16.718 -16.139 1.00 94.56 91 PRO A N 1
ATOM 695 C CA . PRO A 1 91 ? -0.178 -16.070 -16.475 1.00 94.56 91 PRO A CA 1
ATOM 696 C C . PRO A 1 91 ? -0.319 -14.641 -17.016 1.00 94.56 91 PRO A C 1
ATOM 698 O O . PRO A 1 91 ? 0.525 -13.783 -16.750 1.00 94.56 91 PRO A O 1
ATOM 701 N N . ARG A 1 92 ? -1.427 -14.359 -17.718 1.00 96.69 92 ARG A N 1
ATOM 702 C CA . ARG A 1 92 ? -1.752 -13.030 -18.261 1.00 96.69 92 ARG A CA 1
ATOM 703 C C . ARG A 1 92 ? -1.755 -11.919 -17.207 1.00 96.69 92 ARG A C 1
ATOM 705 O O . ARG A 1 92 ? -1.464 -10.780 -17.542 1.00 96.69 92 ARG A O 1
ATOM 712 N N . ILE A 1 93 ? -2.078 -12.237 -15.952 1.00 95.38 93 ILE A N 1
ATOM 713 C CA . ILE A 1 93 ? -2.150 -11.246 -14.871 1.00 95.38 93 ILE A CA 1
ATOM 714 C C . ILE A 1 93 ? -0.744 -10.770 -14.505 1.00 95.38 93 ILE A C 1
ATOM 716 O O . ILE A 1 93 ? -0.505 -9.569 -14.417 1.00 95.38 93 ILE A O 1
ATOM 720 N N . GLY A 1 94 ? 0.203 -11.701 -14.349 1.00 93.88 94 GLY A N 1
ATOM 721 C CA . GLY A 1 94 ? 1.599 -11.360 -14.077 1.00 93.88 94 GLY A CA 1
ATOM 722 C C . GLY A 1 94 ? 2.248 -10.605 -15.237 1.00 93.88 94 GLY A C 1
ATOM 723 O O . GLY A 1 94 ? 2.991 -9.653 -15.013 1.00 93.88 94 GLY A O 1
ATOM 724 N N . GLU A 1 95 ? 1.930 -10.990 -16.474 1.00 97.12 95 GLU A N 1
ATOM 725 C CA . GLU A 1 95 ? 2.406 -10.284 -17.665 1.00 97.12 95 GLU A CA 1
ATOM 726 C C . GLU A 1 95 ? 1.882 -8.846 -17.727 1.00 97.12 95 GLU A C 1
ATOM 728 O O . GLU A 1 95 ? 2.666 -7.909 -17.857 1.00 97.12 95 GLU A O 1
ATOM 733 N N . LEU A 1 96 ? 0.577 -8.657 -17.526 1.00 97.69 96 LEU A N 1
ATOM 734 C CA . LEU A 1 96 ? -0.032 -7.332 -17.496 1.00 97.69 96 LEU A CA 1
ATOM 735 C C . LEU A 1 96 ? 0.550 -6.459 -16.374 1.00 97.69 96 LEU A C 1
ATOM 737 O O . LEU A 1 96 ? 0.868 -5.295 -16.603 1.00 97.69 96 LEU A O 1
ATOM 741 N N . ALA A 1 97 ? 0.755 -7.018 -15.178 1.00 96.56 97 ALA A N 1
ATOM 742 C CA . ALA A 1 97 ? 1.371 -6.290 -14.071 1.00 96.56 97 ALA A CA 1
ATOM 743 C C . ALA A 1 97 ? 2.792 -5.809 -14.417 1.00 96.56 97 ALA A C 1
ATOM 745 O O . ALA A 1 97 ? 3.148 -4.672 -14.098 1.00 96.56 97 ALA A O 1
ATOM 746 N N . ARG A 1 98 ? 3.594 -6.631 -15.111 1.00 97.44 98 ARG A N 1
ATOM 747 C CA . ARG A 1 98 ? 4.919 -6.223 -15.612 1.00 97.44 98 ARG A CA 1
ATOM 748 C C . ARG A 1 98 ? 4.822 -5.108 -16.647 1.00 97.44 98 ARG A C 1
ATOM 750 O O . ARG A 1 98 ? 5.604 -4.168 -16.575 1.00 97.44 98 ARG A O 1
ATOM 757 N N . GLN A 1 99 ? 3.858 -5.178 -17.562 1.00 98.12 99 GLN A N 1
ATOM 758 C CA . GLN A 1 99 ? 3.651 -4.141 -18.577 1.00 98.12 99 GLN A CA 1
ATOM 759 C C . GLN A 1 99 ? 3.257 -2.798 -17.952 1.00 98.12 99 GLN A C 1
ATOM 761 O O . GLN A 1 99 ? 3.864 -1.778 -18.268 1.00 98.12 99 GLN A O 1
ATOM 766 N N . ILE A 1 100 ? 2.307 -2.798 -17.011 1.00 98.25 100 ILE A N 1
ATOM 767 C CA . ILE A 1 100 ? 1.860 -1.587 -16.299 1.00 98.25 100 ILE A CA 1
ATOM 768 C C . ILE A 1 100 ? 3.018 -0.935 -15.533 1.00 98.25 100 ILE A C 1
ATOM 770 O O . ILE A 1 100 ? 3.134 0.287 -15.487 1.00 98.25 100 ILE A O 1
ATOM 774 N N . THR A 1 101 ? 3.886 -1.748 -14.929 1.00 98.12 101 THR A N 1
ATOM 775 C CA . THR A 1 101 ? 4.957 -1.269 -14.044 1.00 98.12 101 THR A CA 1
ATOM 776 C C . THR A 1 101 ? 6.295 -1.033 -14.749 1.00 98.12 101 THR A C 1
ATOM 778 O O . THR A 1 101 ? 7.243 -0.595 -14.099 1.00 98.12 101 THR A O 1
ATOM 781 N N . ALA A 1 102 ? 6.387 -1.279 -16.061 1.00 98.00 102 ALA A N 1
ATOM 782 C CA . ALA A 1 102 ? 7.645 -1.269 -16.812 1.00 98.00 102 ALA A CA 1
ATOM 783 C C . ALA A 1 102 ? 8.391 0.075 -16.754 1.00 98.00 102 ALA A C 1
ATOM 785 O O . ALA A 1 102 ? 9.617 0.094 -16.674 1.00 98.00 102 ALA A O 1
ATOM 786 N N . ASN A 1 103 ? 7.652 1.187 -16.750 1.00 96.56 103 ASN A N 1
ATOM 787 C CA . ASN A 1 103 ? 8.215 2.542 -16.761 1.00 96.56 103 ASN A CA 1
ATOM 788 C C . ASN A 1 103 ? 8.408 3.143 -15.356 1.00 96.56 103 ASN A C 1
ATOM 790 O O . ASN A 1 103 ? 8.851 4.283 -15.237 1.00 96.56 103 ASN A O 1
ATOM 794 N N . ALA A 1 104 ? 8.057 2.413 -14.294 1.00 97.50 104 ALA A N 1
ATOM 795 C CA . ALA A 1 104 ? 8.158 2.893 -12.921 1.00 97.50 104 ALA A CA 1
ATOM 796 C C . ALA A 1 104 ? 9.444 2.385 -12.250 1.00 97.50 104 ALA A C 1
ATOM 798 O O . ALA A 1 104 ? 9.679 1.179 -12.138 1.00 97.50 104 ALA A O 1
ATOM 799 N N . SER A 1 105 ? 10.267 3.317 -11.767 1.00 95.31 105 SER A N 1
ATOM 800 C CA . SER A 1 105 ? 11.593 3.016 -11.212 1.00 95.31 105 SER A CA 1
ATOM 801 C C . SER A 1 105 ? 11.547 2.551 -9.757 1.00 95.31 105 SER A C 1
ATOM 803 O O . SER A 1 105 ? 12.287 1.645 -9.375 1.00 95.31 105 SER A O 1
ATOM 805 N N . THR A 1 106 ? 10.679 3.147 -8.935 1.00 96.69 106 THR A N 1
ATOM 806 C CA . THR A 1 106 ? 10.609 2.863 -7.494 1.00 96.69 106 THR A CA 1
ATOM 807 C C . THR A 1 106 ? 9.474 1.895 -7.162 1.00 96.69 106 THR A C 1
ATOM 809 O O . THR A 1 106 ? 8.504 1.767 -7.912 1.00 96.69 106 THR A O 1
ATOM 812 N N . ARG A 1 107 ? 9.563 1.202 -6.018 1.00 94.19 107 ARG A N 1
ATOM 813 C CA . ARG A 1 107 ? 8.471 0.331 -5.540 1.00 94.19 107 ARG A CA 1
ATOM 814 C C . ARG A 1 107 ? 7.172 1.112 -5.336 1.00 94.19 107 ARG A C 1
ATOM 816 O O . ARG A 1 107 ? 6.105 0.621 -5.699 1.00 94.19 107 ARG A O 1
ATOM 823 N N . TYR A 1 108 ? 7.287 2.339 -4.832 1.00 95.88 108 TYR A N 1
ATOM 824 C CA . TYR A 1 108 ? 6.166 3.256 -4.667 1.00 95.88 108 TYR A CA 1
ATOM 825 C C . TYR A 1 108 ? 5.501 3.604 -6.007 1.00 95.88 108 TYR A C 1
ATOM 827 O O . TYR A 1 108 ? 4.294 3.418 -6.156 1.00 95.88 108 TYR A O 1
ATOM 835 N N . ASP A 1 109 ? 6.277 4.008 -7.017 1.00 97.81 109 ASP A N 1
ATOM 836 C CA . ASP A 1 109 ? 5.718 4.388 -8.323 1.00 97.81 109 ASP A CA 1
ATOM 837 C C . ASP A 1 109 ? 5.088 3.186 -9.052 1.00 97.81 109 ASP A C 1
ATOM 839 O O . ASP A 1 109 ? 4.095 3.336 -9.764 1.00 97.81 109 ASP A O 1
ATOM 843 N N . LYS A 1 110 ? 5.605 1.965 -8.841 1.00 97.56 110 LYS A N 1
ATOM 844 C CA . LYS A 1 110 ? 4.984 0.732 -9.362 1.00 97.56 110 LYS A CA 1
ATOM 845 C C . LYS A 1 110 ? 3.618 0.471 -8.728 1.00 97.56 110 LYS A C 1
ATOM 847 O O . LYS A 1 110 ? 2.666 0.149 -9.438 1.00 97.56 110 LYS A O 1
ATOM 852 N N . ALA A 1 111 ? 3.510 0.628 -7.409 1.00 96.00 111 ALA A N 1
ATOM 853 C CA . ALA A 1 111 ? 2.236 0.508 -6.704 1.00 96.00 111 ALA A CA 1
ATOM 854 C C . ALA A 1 111 ? 1.243 1.592 -7.154 1.00 96.00 111 ALA A C 1
ATOM 856 O O . ALA A 1 111 ? 0.063 1.304 -7.354 1.00 96.00 111 ALA A O 1
ATOM 857 N N . LEU A 1 112 ? 1.729 2.815 -7.384 1.00 97.31 112 LEU A N 1
ATOM 858 C CA . LEU A 1 112 ? 0.936 3.920 -7.912 1.00 97.31 112 LEU A CA 1
ATOM 859 C C . LEU A 1 112 ? 0.385 3.607 -9.311 1.00 97.31 112 LEU A C 1
ATOM 861 O O . LEU A 1 112 ? -0.813 3.755 -9.535 1.00 97.31 112 LEU A O 1
ATOM 865 N N . ALA A 1 113 ? 1.218 3.099 -10.222 1.00 98.25 113 ALA A N 1
ATOM 866 C CA . ALA A 1 113 ? 0.789 2.710 -11.567 1.00 98.25 113 ALA A CA 1
ATOM 867 C C . ALA A 1 113 ? -0.303 1.625 -11.541 1.00 98.25 113 ALA A C 1
ATOM 869 O O . ALA A 1 113 ? -1.304 1.727 -12.251 1.00 98.25 113 ALA A O 1
ATOM 870 N N . LEU A 1 114 ? -0.151 0.614 -10.678 1.00 97.56 114 LEU A N 1
ATOM 871 C CA . LEU A 1 114 ? -1.174 -0.416 -10.478 1.00 97.56 114 LEU A CA 1
ATOM 872 C C . LEU A 1 114 ? -2.466 0.163 -9.891 1.00 97.56 114 LEU A C 1
ATOM 874 O O . LEU A 1 114 ? -3.550 -0.191 -10.350 1.00 97.56 114 LEU A O 1
ATOM 878 N N . ARG A 1 115 ? -2.369 1.073 -8.912 1.00 96.44 115 ARG A N 1
ATOM 879 C CA . ARG A 1 115 ? -3.528 1.766 -8.333 1.00 96.44 115 ARG A CA 1
ATOM 880 C C . ARG A 1 115 ? -4.309 2.521 -9.403 1.00 96.44 115 ARG A C 1
ATOM 882 O O . ARG A 1 115 ? -5.521 2.356 -9.478 1.00 96.44 115 ARG A O 1
ATOM 889 N N . GLU A 1 116 ? -3.636 3.331 -10.216 1.00 97.31 116 GLU A N 1
ATOM 890 C CA . GLU A 1 116 ? -4.295 4.104 -11.275 1.00 97.31 116 GLU A CA 1
ATOM 891 C C . GLU A 1 116 ? -4.941 3.192 -12.321 1.00 97.31 116 GLU A C 1
ATOM 893 O O . GLU A 1 116 ? -6.093 3.406 -12.695 1.00 97.31 116 GLU A O 1
ATOM 898 N N . PHE A 1 117 ? -4.256 2.115 -12.722 1.00 96.69 117 PHE A N 1
ATOM 899 C CA . PHE A 1 117 ? -4.833 1.110 -13.613 1.00 96.69 117 PHE A CA 1
ATOM 900 C C . PHE A 1 117 ? -6.114 0.493 -13.030 1.00 96.69 117 PHE A C 1
ATOM 902 O O . PHE A 1 117 ? -7.139 0.449 -13.705 1.00 96.69 117 PHE A O 1
ATOM 909 N N . LEU A 1 118 ? -6.098 0.066 -11.764 1.00 95.44 118 LEU A N 1
ATOM 910 C CA . LEU A 1 118 ? -7.268 -0.530 -11.109 1.00 95.44 118 LEU A CA 1
ATOM 911 C C . LEU A 1 118 ? -8.420 0.469 -10.925 1.00 95.44 118 LEU A C 1
ATOM 913 O O . LEU A 1 118 ? -9.584 0.089 -11.012 1.00 95.44 118 LEU A O 1
ATOM 917 N N . ARG A 1 119 ? -8.115 1.751 -10.707 1.00 95.94 119 ARG A N 1
ATOM 918 C CA . ARG A 1 119 ? -9.122 2.818 -10.584 1.00 95.94 119 ARG A CA 1
ATOM 919 C C . ARG A 1 119 ? -9.725 3.251 -11.918 1.00 95.94 119 ARG A C 1
ATOM 921 O O . ARG A 1 119 ? -10.698 3.998 -11.909 1.00 95.94 119 ARG A O 1
ATOM 928 N N . SER A 1 120 ? -9.174 2.797 -13.043 1.00 96.19 120 SER A N 1
ATOM 929 C CA . SER A 1 120 ? -9.753 3.055 -14.365 1.00 96.19 120 SER A CA 1
ATOM 930 C C . SER A 1 120 ? -11.028 2.245 -14.634 1.00 96.19 120 SER A C 1
ATOM 932 O O . SER A 1 120 ? -11.801 2.595 -15.525 1.00 96.19 120 SER A O 1
ATOM 934 N N . PHE A 1 121 ? -11.274 1.186 -13.856 1.00 94.31 121 PHE A N 1
ATOM 935 C CA . PHE A 1 121 ? -12.489 0.384 -13.947 1.00 94.31 121 PHE A CA 1
ATOM 936 C C . PHE A 1 121 ? -13.629 1.009 -13.126 1.00 94.31 121 PHE A C 1
ATOM 938 O O . PHE A 1 121 ? -13.381 1.577 -12.059 1.00 94.31 121 PHE A O 1
ATOM 945 N N . PRO A 1 122 ? -14.890 0.892 -13.580 1.00 91.06 122 PRO A N 1
ATOM 946 C CA . PRO A 1 122 ? -16.033 1.334 -12.793 1.00 91.06 122 PRO A CA 1
ATOM 947 C C . PRO A 1 122 ? -16.167 0.496 -11.516 1.00 91.06 122 PRO A C 1
ATOM 949 O O . PRO A 1 122 ? -15.977 -0.721 -11.533 1.00 91.06 122 PRO A O 1
ATOM 952 N N . ALA A 1 123 ? -16.535 1.149 -10.415 1.00 86.44 123 ALA A N 1
ATOM 953 C CA . ALA A 1 123 ? -16.925 0.456 -9.196 1.00 86.44 123 ALA A CA 1
ATOM 954 C C . ALA A 1 123 ? -18.373 -0.037 -9.328 1.00 86.44 123 ALA A C 1
ATOM 956 O O . ALA A 1 123 ? -19.270 0.759 -9.612 1.00 86.44 123 ALA A O 1
ATOM 957 N N . ASP A 1 124 ? -18.593 -1.332 -9.105 1.00 85.00 124 ASP A N 1
ATOM 958 C CA . ASP A 1 124 ? -19.928 -1.913 -8.970 1.00 85.00 124 ASP A CA 1
ATOM 959 C C . ASP A 1 124 ? -20.237 -2.125 -7.485 1.00 85.00 124 ASP A C 1
ATOM 961 O O . ASP A 1 124 ? -19.473 -2.766 -6.761 1.00 85.00 124 ASP A O 1
ATOM 965 N N . PHE A 1 125 ? -21.353 -1.558 -7.034 1.00 83.81 125 PHE A N 1
ATOM 966 C CA . PHE A 1 125 ? -21.843 -1.680 -5.661 1.00 83.81 125 PHE A CA 1
ATOM 967 C C . PHE A 1 125 ? -23.055 -2.612 -5.555 1.00 83.81 125 PHE A C 1
ATOM 969 O O . PHE A 1 125 ? -23.621 -2.747 -4.471 1.00 83.81 125 PHE A O 1
ATOM 976 N N . ASN A 1 126 ? -23.448 -3.279 -6.647 1.00 85.81 126 ASN A N 1
ATOM 977 C CA . ASN A 1 126 ? -24.474 -4.320 -6.639 1.00 85.81 126 ASN A CA 1
ATOM 978 C C . ASN A 1 126 ? -23.901 -5.615 -6.053 1.00 85.81 126 ASN A C 1
ATOM 980 O O . ASN A 1 126 ? -23.672 -6.606 -6.746 1.00 85.81 126 ASN A O 1
ATOM 984 N N . ILE A 1 127 ? -23.638 -5.589 -4.752 1.00 79.56 127 ILE A N 1
ATOM 985 C CA . ILE A 1 127 ? -23.184 -6.749 -3.997 1.00 79.56 127 ILE A CA 1
ATOM 986 C C . ILE A 1 127 ? -24.447 -7.504 -3.559 1.00 79.56 127 ILE A C 1
ATOM 988 O O . ILE A 1 127 ? -25.286 -6.903 -2.887 1.00 79.56 127 ILE A O 1
ATOM 992 N N . PRO A 1 128 ? -24.635 -8.780 -3.951 1.00 79.81 128 PRO A N 1
ATOM 993 C CA . PRO A 1 128 ? -25.777 -9.557 -3.486 1.00 79.81 128 PRO A CA 1
ATOM 994 C C . PRO A 1 128 ? -25.749 -9.666 -1.959 1.00 79.81 128 PRO A C 1
ATOM 996 O O . PRO A 1 128 ? -24.673 -9.743 -1.362 1.00 79.81 128 PRO A O 1
ATOM 999 N N . ASP A 1 129 ? -26.931 -9.692 -1.340 1.00 77.44 129 ASP A N 1
ATOM 1000 C CA . ASP A 1 129 ? -27.052 -9.876 0.105 1.00 77.44 129 ASP A CA 1
ATOM 1001 C C . ASP A 1 129 ? -26.312 -11.133 0.578 1.00 77.44 129 ASP A C 1
ATOM 1003 O O . ASP A 1 129 ? -26.178 -12.130 -0.144 1.00 77.44 129 ASP A O 1
ATOM 1007 N N . THR A 1 130 ? -25.855 -11.094 1.830 1.00 73.81 130 THR A N 1
ATOM 1008 C CA . THR A 1 130 ? -25.257 -12.257 2.485 1.00 73.81 130 THR A CA 1
ATOM 1009 C C . THR A 1 130 ? -26.224 -13.446 2.403 1.00 73.81 130 THR A C 1
ATOM 1011 O O . THR A 1 130 ? -27.396 -13.297 2.763 1.00 73.81 130 THR A O 1
ATOM 1014 N N . PRO A 1 131 ? -25.771 -14.638 1.961 1.00 76.25 131 PRO A N 1
ATOM 1015 C CA . PRO A 1 131 ? -26.617 -15.824 1.912 1.00 76.25 131 PRO A CA 1
ATOM 1016 C C . PRO A 1 131 ? -27.292 -16.104 3.266 1.00 76.25 131 PRO A C 1
ATOM 1018 O O . PRO A 1 131 ? -26.641 -15.944 4.303 1.00 76.25 131 PRO A O 1
ATOM 1021 N N . PRO A 1 132 ? -28.557 -16.566 3.292 1.00 68.88 132 PRO A N 1
ATOM 1022 C CA . PRO A 1 132 ? -29.244 -16.861 4.545 1.00 68.88 132 PRO A CA 1
ATOM 1023 C C . PRO A 1 132 ? -28.480 -17.900 5.383 1.00 68.88 132 PRO A C 1
ATOM 1025 O O . PRO A 1 132 ? -28.083 -18.943 4.863 1.00 68.88 132 PRO A O 1
ATOM 1028 N N . GLY A 1 133 ? -28.323 -17.648 6.688 1.00 67.12 133 GLY A N 1
ATOM 1029 C CA . GLY A 1 133 ? -27.809 -18.632 7.652 1.00 67.12 133 GLY A CA 1
ATOM 1030 C C . GLY A 1 133 ? -26.290 -18.661 7.872 1.00 67.12 133 GLY A C 1
ATOM 1031 O O . GLY A 1 133 ? -25.785 -19.689 8.325 1.00 67.12 133 GLY A O 1
ATOM 1032 N N . ARG A 1 134 ? -25.563 -17.575 7.570 1.00 48.25 134 ARG A N 1
ATOM 1033 C CA . ARG A 1 134 ? -24.152 -17.384 7.952 1.00 48.25 134 ARG A CA 1
ATOM 1034 C C . ARG A 1 134 ? -23.942 -16.164 8.832 1.00 48.25 134 ARG A C 1
ATOM 1036 O O . ARG A 1 134 ? -24.647 -15.159 8.606 1.00 48.25 134 ARG A O 1
#

Nearest PDB structures (foldseek):
  8xt3-assembly1_Lp  TM=1.490E-01  e=6.759E+00  Homo sapiens
  7odt-assembly1_a  TM=1.441E-01  e=6.322E+00  Homo sapiens

Solvent-accessible surface area (backbone atoms only — not comparable to full-atom values): 9258 Å² total; per-residue (Å²): 134,88,80,76,81,60,92,69,49,78,48,61,43,76,44,57,48,97,85,68,45,78,76,42,78,47,69,35,60,59,91,84,53,79,81,66,94,63,88,76,89,73,70,96,58,87,78,55,92,92,62,84,84,88,84,74,82,84,80,88,84,76,57,68,72,60,46,49,64,62,74,84,82,76,55,72,67,53,53,72,74,70,65,76,70,67,93,81,60,61,68,67,56,61,52,50,52,50,63,66,28,66,88,39,89,31,66,44,48,27,52,48,42,52,50,54,59,62,64,71,52,85,87,82,82,88,67,77,77,80,66,90,95,120

Secondary structure (DSSP, 8-state):
------TTEEEEEEEE-TT--EEEEEEEEPSSPPPPSS-----SSPPPTT-------------HHHHHH--SPPPHHHHHHHS---TT--HHHHHHHHHHHTT--SHHHHHHHHHHHHHTSPPP--PPPPPTT-

Radius of gyration: 21.05 Å; Cα contacts (8 Å, |Δi|>4): 75; chains: 1; bounding box: 45×40×54 Å

pLDDT: mean 75.73, std 18.16, range [30.7, 98.25]

Foldseek 3Di:
DDDDDDPQFQWWDFDADPVRHTPDIDGDGDPPDDRDPDDDDDDPDDADPPGDDDGDTDDDDDDVVNQQVDDDDDDPVCCVPPVDDPPPPDPVVVVVLCVQQVPPDGPSVSVVSVVVVVVVDDDDPPDDDDPPPD